Protein AF-A0A2T1C1T8-F1 (afdb_monomer_lite)

InterPro domains:
  IPR038136 CofD-like domain superfamily [G3DSA:3.40.50.10680] (1-75)
  IPR038136 CofD-like domain superfamily [SSF142338] (2-66)

Radius of gyration: 14.69 Å; chains: 1; bounding box: 26×29×43 Å

Foldseek 3Di:
DDEDEDDAQDPLLQVVLVVVVHHPDDDDPVVCVVVVDDYQYFPQWDADPVNSDIDGNVVRVVVSVVVVVVVVVVVD

Secondary structure (DSSP, 8-state):
-EEE--SPPPHHHHHHHHHTT--PPP--HHHHHHTTPPEEE---EEE-TTT--EEE-HHHHHHHHHHHHHHHTT--

pLDDT: mean 94.03, std 7.74, range [51.91, 98.19]

Structure (mmCIF, N/CA/C/O backbone):
data_AF-A0A2T1C1T8-F1
#
_entry.id   AF-A0A2T1C1T8-F1
#
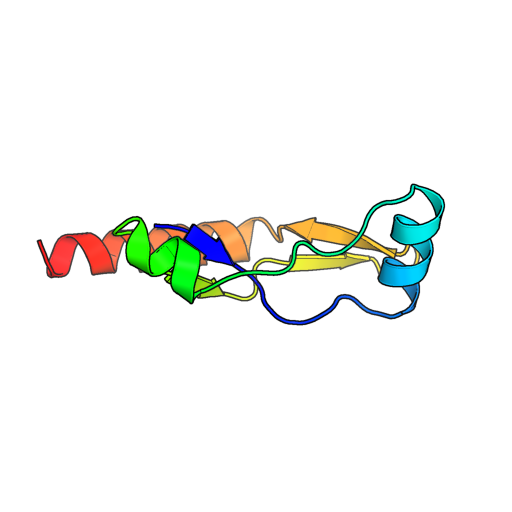loop_
_atom_site.group_PDB
_atom_site.id
_atom_site.type_symbol
_atom_site.label_atom_id
_atom_site.label_alt_id
_atom_site.label_comp_id
_atom_site.label_asym_id
_atom_site.label_entity_id
_atom_site.label_seq_id
_atom_site.pdbx_PDB_ins_code
_atom_site.Cartn_x
_atom_site.Cartn_y
_atom_site.Cartn_z
_atom_site.occupancy
_atom_site.B_iso_or_equiv
_atom_site.auth_seq_id
_atom_site.auth_comp_id
_atom_site.auth_asym_id
_atom_site.auth_atom_id
_atom_site.pdbx_PDB_model_num
ATOM 1 N N . ALA A 1 1 ? -11.689 3.503 8.865 1.00 91.38 1 ALA A N 1
ATOM 2 C CA . ALA A 1 1 ? -10.252 3.855 8.823 1.00 91.38 1 ALA A CA 1
ATOM 3 C C . ALA A 1 1 ? -9.750 3.665 7.398 1.00 91.38 1 ALA A C 1
ATOM 5 O O . ALA A 1 1 ? -10.471 3.054 6.620 1.00 91.38 1 ALA A O 1
ATOM 6 N N . VAL A 1 2 ? -8.568 4.177 7.061 1.00 95.75 2 VAL A N 1
ATOM 7 C CA . VAL A 1 2 ? -7.932 4.006 5.744 1.00 95.75 2 VAL A CA 1
ATOM 8 C C . VAL A 1 2 ? -6.591 3.305 5.941 1.00 95.75 2 VAL A C 1
ATOM 10 O O . VAL A 1 2 ? -5.770 3.784 6.723 1.00 95.75 2 VAL A O 1
ATOM 13 N N . LEU A 1 3 ? -6.391 2.164 5.279 1.00 96.19 3 LEU A N 1
ATOM 14 C CA . LEU A 1 3 ? -5.127 1.428 5.273 1.00 96.19 3 LEU A CA 1
ATOM 15 C C . LEU A 1 3 ? -4.264 1.918 4.112 1.00 96.19 3 LEU A C 1
ATOM 17 O O . LEU A 1 3 ? -4.740 1.961 2.982 1.00 96.19 3 LEU A O 1
ATOM 21 N N . VAL A 1 4 ? -3.012 2.274 4.389 1.00 96.44 4 VAL A N 1
ATOM 22 C CA . VAL A 1 4 ? -2.089 2.807 3.384 1.00 96.44 4 VAL A CA 1
ATOM 23 C C . VAL A 1 4 ? -0.693 2.216 3.521 1.00 96.44 4 VAL A C 1
ATOM 25 O O . VAL A 1 4 ? -0.213 1.943 4.628 1.00 96.44 4 VAL A O 1
ATOM 28 N N . TYR A 1 5 ? -0.018 2.101 2.381 1.00 95.81 5 TYR A N 1
ATOM 29 C CA . TYR A 1 5 ? 1.417 1.882 2.289 1.00 95.81 5 TYR A CA 1
ATOM 30 C C . TYR A 1 5 ? 2.057 3.096 1.615 1.00 95.81 5 TYR A C 1
ATOM 32 O O . TYR A 1 5 ? 1.629 3.498 0.541 1.00 95.81 5 TYR A O 1
ATOM 40 N N . THR A 1 6 ? 3.046 3.715 2.263 1.00 91.38 6 THR A N 1
ATOM 41 C CA . THR A 1 6 ? 3.600 5.014 1.832 1.00 91.38 6 THR A CA 1
ATOM 42 C C . THR A 1 6 ? 4.981 4.915 1.191 1.00 91.38 6 THR A C 1
ATOM 44 O O . THR A 1 6 ? 5.552 5.939 0.827 1.00 91.38 6 THR A O 1
ATOM 47 N N . LYS A 1 7 ? 5.558 3.714 1.083 1.00 93.50 7 LYS A N 1
ATOM 48 C CA . LYS A 1 7 ? 6.829 3.534 0.376 1.00 93.50 7 LYS A CA 1
ATOM 49 C C . LYS A 1 7 ? 6.542 3.395 -1.116 1.00 93.50 7 LYS A C 1
ATOM 51 O O . LYS A 1 7 ? 5.618 2.680 -1.498 1.00 93.50 7 LYS A O 1
ATOM 56 N N . LEU A 1 8 ? 7.352 4.055 -1.937 1.00 93.94 8 LEU A N 1
ATOM 57 C CA . LEU A 1 8 ? 7.285 3.903 -3.386 1.00 93.94 8 LEU A CA 1
ATOM 58 C C . LEU A 1 8 ? 7.638 2.460 -3.805 1.00 93.94 8 LEU A C 1
ATOM 60 O O . LEU A 1 8 ? 8.533 1.865 -3.188 1.00 93.94 8 LEU A O 1
ATOM 64 N N . PRO A 1 9 ? 6.968 1.911 -4.839 1.00 95.62 9 PRO A N 1
ATOM 65 C CA . PRO A 1 9 ? 7.405 0.691 -5.521 1.00 95.62 9 PRO A CA 1
ATOM 66 C C . PRO A 1 9 ? 8.810 0.835 -6.118 1.00 95.62 9 PRO A C 1
ATOM 68 O O . PRO A 1 9 ? 9.340 1.949 -6.211 1.00 95.62 9 PRO A O 1
ATOM 71 N N . SER A 1 10 ? 9.422 -0.272 -6.548 1.00 96.62 10 SER A N 1
ATOM 72 C CA . SER A 1 10 ? 10.715 -0.193 -7.235 1.00 96.62 10 SER A CA 1
ATOM 73 C C . SER A 1 10 ? 10.617 0.555 -8.576 1.00 96.62 10 SER A C 1
ATOM 75 O O . SER A 1 10 ? 9.526 0.685 -9.144 1.00 96.62 10 SER A O 1
ATOM 77 N N . PRO A 1 11 ? 11.756 1.010 -9.136 1.00 96.50 11 PRO A N 1
ATOM 78 C CA . PRO A 1 11 ? 11.794 1.612 -10.467 1.00 96.50 11 PRO A CA 1
ATOM 79 C C . PRO A 1 11 ? 11.159 0.739 -11.557 1.00 96.50 11 PRO A C 1
ATOM 81 O O . PRO A 1 11 ? 10.463 1.273 -12.416 1.00 96.50 11 PRO A O 1
ATOM 84 N N . THR A 1 12 ? 11.332 -0.587 -11.494 1.00 97.12 12 THR A N 1
ATOM 85 C CA . THR A 1 12 ? 10.744 -1.532 -12.458 1.00 97.12 12 THR A CA 1
ATOM 86 C C . THR A 1 12 ? 9.220 -1.474 -12.424 1.00 97.12 12 THR A C 1
ATOM 88 O O . THR A 1 12 ? 8.579 -1.317 -13.463 1.00 97.12 12 THR A O 1
ATOM 91 N N . SER A 1 13 ? 8.625 -1.527 -11.230 1.00 97.81 13 SER A N 1
ATOM 92 C CA . SER A 1 13 ? 7.177 -1.378 -11.076 1.00 97.81 13 SER A CA 1
ATOM 93 C C . SER A 1 13 ? 6.692 0.003 -11.492 1.00 97.81 13 SER A C 1
ATOM 95 O O . SER A 1 13 ? 5.695 0.112 -12.200 1.00 97.81 13 SER A O 1
ATOM 97 N N . LEU A 1 14 ? 7.396 1.068 -11.106 1.00 97.62 14 LEU A N 1
ATOM 98 C CA . LEU A 1 14 ? 7.029 2.428 -11.505 1.00 97.62 14 LEU A CA 1
ATOM 99 C C . LEU A 1 14 ? 7.008 2.582 -13.031 1.00 97.62 14 LEU A C 1
ATOM 101 O O . LEU A 1 14 ? 6.053 3.136 -13.571 1.00 97.62 14 LEU A O 1
ATOM 105 N N . GLN A 1 15 ? 8.020 2.056 -13.723 1.00 97.31 15 GLN A N 1
ATOM 106 C CA . GLN A 1 15 ? 8.093 2.095 -15.179 1.00 97.31 15 GLN A CA 1
ATOM 107 C C . GLN A 1 15 ? 6.967 1.285 -15.826 1.00 97.31 15 GLN A C 1
ATOM 109 O O . GLN A 1 15 ? 6.340 1.780 -16.760 1.00 97.31 15 GLN A O 1
ATOM 114 N N . ARG A 1 16 ? 6.673 0.080 -15.317 1.00 97.50 16 ARG A N 1
ATOM 115 C CA . ARG A 1 16 ? 5.571 -0.759 -15.811 1.00 97.50 16 ARG A CA 1
ATOM 116 C C . ARG A 1 16 ? 4.239 -0.017 -15.758 1.00 97.50 16 ARG A C 1
ATOM 118 O O . ARG A 1 16 ? 3.580 0.131 -16.778 1.00 97.50 16 ARG A O 1
ATOM 125 N N . TYR A 1 17 ? 3.845 0.466 -14.581 1.00 98.00 17 TYR A N 1
ATOM 126 C CA . TYR A 1 17 ? 2.538 1.107 -14.421 1.00 98.00 17 TYR A CA 1
ATOM 127 C C . TYR A 1 17 ? 2.450 2.434 -15.192 1.00 98.00 17 TYR A C 1
ATOM 129 O O . TYR A 1 17 ? 1.383 2.763 -15.705 1.00 98.00 17 TYR A O 1
ATOM 137 N N . ALA A 1 18 ? 3.565 3.153 -15.367 1.00 97.88 18 ALA A N 1
ATOM 138 C CA . ALA A 1 18 ? 3.594 4.361 -16.190 1.00 97.88 18 ALA A CA 1
ATOM 139 C C . ALA A 1 18 ? 3.282 4.094 -17.676 1.00 97.88 18 ALA A C 1
ATOM 141 O O . ALA A 1 18 ? 2.704 4.963 -18.326 1.00 97.88 18 ALA A O 1
ATOM 142 N N . GLN A 1 19 ? 3.598 2.905 -18.212 1.00 97.94 19 GLN A N 1
ATOM 143 C CA . GLN A 1 19 ? 3.223 2.521 -19.586 1.00 97.94 19 GLN A CA 1
ATOM 144 C C . GLN A 1 19 ? 1.702 2.452 -19.777 1.00 97.94 19 GLN A C 1
ATOM 146 O O . GLN A 1 19 ? 1.208 2.654 -20.882 1.00 97.94 19 GLN A O 1
ATOM 151 N N . GLU A 1 20 ? 0.967 2.213 -18.692 1.00 97.69 20 GLU A N 1
ATOM 152 C CA . GLU A 1 20 ? -0.495 2.157 -18.657 1.00 97.69 20 GLU A CA 1
ATOM 153 C C . GLU A 1 20 ? -1.110 3.449 -18.081 1.00 97.69 20 GLU A C 1
ATOM 155 O O . GLU A 1 20 ? -2.272 3.461 -17.680 1.00 97.69 20 GLU A O 1
ATOM 160 N N . ASN A 1 21 ? -0.340 4.547 -18.012 1.00 97.50 21 ASN A N 1
ATOM 161 C CA . ASN A 1 21 ? -0.743 5.818 -17.391 1.00 97.50 21 ASN A CA 1
ATOM 162 C C . ASN A 1 21 ? -1.251 5.653 -15.939 1.00 97.50 21 ASN A C 1
ATOM 164 O O . ASN A 1 21 ? -2.153 6.357 -15.481 1.00 97.50 21 ASN A O 1
ATOM 168 N N . SER A 1 22 ? -0.681 4.688 -15.216 1.00 97.62 22 SER A N 1
ATOM 169 C CA . SER A 1 22 ? -0.994 4.389 -13.824 1.00 97.62 22 SER A CA 1
ATOM 170 C C . SER A 1 22 ? 0.175 4.771 -12.921 1.00 97.62 22 SER A C 1
ATOM 172 O O . SER A 1 22 ? 1.339 4.482 -13.197 1.00 97.62 22 SER A O 1
ATOM 174 N N . HIS A 1 23 ? -0.137 5.387 -11.784 1.00 96.00 23 HIS A N 1
ATOM 175 C CA . HIS A 1 23 ? 0.857 5.884 -10.835 1.00 96.00 23 HIS A CA 1
ATOM 176 C C . HIS A 1 23 ? 0.481 5.513 -9.397 1.00 96.00 23 HIS A C 1
ATOM 178 O O . HIS A 1 23 ? -0.701 5.300 -9.109 1.00 96.00 23 HIS A O 1
ATOM 184 N N . PRO A 1 24 ? 1.456 5.440 -8.469 1.00 95.69 24 PRO A N 1
ATOM 185 C CA . PRO A 1 24 ? 1.151 5.276 -7.055 1.00 95.69 24 PRO A CA 1
ATOM 186 C C . PRO A 1 24 ? 0.194 6.366 -6.570 1.00 95.69 24 PRO A C 1
ATOM 188 O O . PRO A 1 24 ? 0.393 7.551 -6.839 1.00 95.69 24 PRO A O 1
ATOM 191 N N . VAL A 1 25 ? -0.828 5.966 -5.817 1.00 94.50 25 VAL A N 1
ATOM 192 C CA . VAL A 1 25 ? -1.775 6.913 -5.227 1.00 94.50 25 VAL A CA 1
ATOM 193 C C . VAL A 1 25 ? -1.056 7.728 -4.156 1.00 94.50 25 VAL A C 1
ATOM 195 O O . VAL A 1 25 ? -0.592 7.182 -3.152 1.00 94.50 25 VAL A O 1
ATOM 198 N N . PHE A 1 26 ? -0.977 9.044 -4.355 1.00 92.06 26 PHE A N 1
ATOM 199 C CA . PHE A 1 26 ? -0.466 9.954 -3.338 1.00 92.06 26 PHE A CA 1
ATOM 200 C C . PHE A 1 26 ? -1.457 10.043 -2.176 1.00 92.06 26 PHE A C 1
ATOM 202 O O . PHE A 1 26 ? -2.645 10.305 -2.367 1.00 92.06 26 PHE A O 1
ATOM 209 N N . PHE A 1 27 ? -0.969 9.810 -0.960 1.00 94.44 27 PHE A N 1
ATOM 210 C CA . PHE A 1 27 ? -1.806 9.827 0.230 1.00 94.44 27 PHE A CA 1
ATOM 211 C C . PHE A 1 27 ? -1.761 11.187 0.930 1.00 94.44 27 PHE A C 1
ATOM 213 O O . PHE A 1 27 ? -0.753 11.542 1.543 1.00 94.44 27 PHE A O 1
ATOM 220 N N . ASP A 1 28 ? -2.888 11.896 0.912 1.00 95.12 28 ASP A N 1
ATOM 221 C CA . ASP A 1 28 ? -3.093 13.117 1.688 1.00 95.12 28 ASP A CA 1
ATOM 222 C C . ASP A 1 28 ? -3.620 12.787 3.096 1.00 95.12 28 ASP A C 1
ATOM 224 O O . ASP A 1 28 ? -4.806 12.512 3.316 1.00 95.12 28 ASP A O 1
ATOM 228 N N . GLN A 1 29 ? -2.714 12.811 4.077 1.00 94.19 29 GLN A N 1
ATOM 229 C CA . GLN A 1 29 ? -3.071 12.570 5.473 1.00 94.19 29 GLN A CA 1
ATOM 230 C C . GLN A 1 29 ? -4.002 13.651 6.033 1.00 94.19 29 GLN A C 1
ATOM 232 O O . GLN A 1 29 ? -4.864 13.331 6.859 1.00 94.19 29 GLN A O 1
ATOM 237 N N . GLU A 1 30 ? -3.815 14.911 5.648 1.00 95.94 30 GLU A N 1
ATOM 238 C CA . GLU A 1 30 ? -4.579 16.024 6.202 1.00 95.94 30 GLU A CA 1
ATOM 239 C C . GLU A 1 30 ? -6.037 15.923 5.756 1.00 95.94 30 GLU A C 1
ATOM 241 O O . GLU A 1 30 ? -6.939 15.917 6.600 1.00 95.94 30 GLU A O 1
ATOM 246 N N . ALA A 1 31 ? -6.268 15.734 4.454 1.00 96.81 31 ALA A N 1
ATOM 247 C CA . ALA A 1 31 ? -7.604 15.553 3.898 1.00 96.81 31 ALA A CA 1
ATOM 248 C C . ALA A 1 31 ? -8.333 14.362 4.540 1.00 96.81 31 ALA A C 1
ATOM 250 O O . ALA A 1 31 ? -9.482 14.480 4.967 1.00 96.81 31 ALA A O 1
ATOM 251 N N . VAL A 1 32 ? -7.656 13.220 4.695 1.00 96.38 32 VAL A N 1
ATOM 252 C CA . VAL A 1 32 ? -8.250 12.014 5.301 1.00 96.38 32 VAL A CA 1
ATOM 253 C C . VAL A 1 32 ? -8.573 12.220 6.784 1.00 96.38 32 VAL A C 1
ATOM 255 O O . VAL A 1 32 ? -9.604 11.741 7.265 1.00 96.38 32 VAL A O 1
ATOM 258 N N . THR A 1 33 ? -7.731 12.961 7.506 1.00 94.56 33 THR A N 1
ATOM 259 C CA . THR A 1 33 ? -7.971 13.284 8.920 1.00 94.56 33 THR A CA 1
ATOM 260 C C . THR A 1 33 ? -9.166 14.226 9.077 1.00 94.56 33 THR A C 1
ATOM 262 O O . THR A 1 33 ? -10.004 13.988 9.947 1.00 94.56 33 THR A O 1
ATOM 265 N N . LYS A 1 34 ? -9.313 15.231 8.199 1.00 97.50 34 LYS A N 1
ATOM 266 C CA . LYS A 1 34 ? -10.475 16.144 8.170 1.00 97.50 34 LYS A CA 1
ATOM 267 C C . LYS A 1 34 ? -11.802 15.414 7.932 1.00 97.50 34 LYS A C 1
ATOM 269 O O . LYS A 1 34 ? -12.830 15.841 8.442 1.00 97.50 34 LYS A O 1
ATOM 274 N N . LEU A 1 35 ? -11.779 14.271 7.242 1.00 97.00 35 LEU A N 1
ATOM 275 C CA . LEU A 1 35 ? -12.941 13.386 7.071 1.00 97.00 35 LEU A CA 1
ATOM 276 C C . LEU A 1 35 ? -13.259 12.523 8.314 1.00 97.00 35 LEU A C 1
ATOM 278 O O . LEU A 1 35 ? -14.062 11.590 8.232 1.00 97.00 35 LEU A O 1
ATOM 282 N N . GLY A 1 36 ? -12.596 12.760 9.451 1.00 96.00 36 GLY A N 1
ATOM 283 C CA . GLY A 1 36 ? -12.787 11.993 10.686 1.00 96.00 36 GLY A CA 1
ATOM 284 C C . GLY A 1 36 ? -12.310 10.541 10.580 1.00 96.00 36 GLY A C 1
ATOM 285 O O . GLY A 1 36 ? -12.768 9.667 11.322 1.00 96.00 36 GLY A O 1
ATOM 286 N N . ARG A 1 37 ? -11.420 10.228 9.627 1.00 94.50 37 ARG A N 1
ATOM 287 C CA . ARG A 1 37 ? -10.936 8.861 9.404 1.00 94.50 37 ARG A CA 1
ATOM 288 C C . ARG A 1 37 ? -9.565 8.655 10.034 1.00 94.50 37 ARG A C 1
ATOM 290 O O . ARG A 1 37 ? -8.632 9.423 9.844 1.00 94.50 37 ARG A O 1
ATOM 297 N N . ARG A 1 38 ? -9.422 7.532 10.738 1.00 92.56 38 ARG A N 1
ATOM 298 C CA . ARG A 1 38 ? -8.126 7.067 11.253 1.00 92.56 38 ARG A CA 1
ATOM 299 C C . ARG A 1 38 ? -7.274 6.499 10.121 1.00 92.56 38 ARG A C 1
ATOM 301 O O . ARG A 1 38 ? -7.797 5.753 9.292 1.00 92.56 38 ARG A O 1
ATOM 308 N N . VAL A 1 39 ? -5.975 6.781 10.153 1.00 94.25 39 VAL A N 1
ATOM 309 C CA . VAL A 1 39 ? -4.984 6.267 9.198 1.00 94.25 39 VAL A CA 1
ATOM 310 C C . VAL A 1 39 ? -4.269 5.056 9.791 1.00 94.25 39 VAL A C 1
ATOM 312 O O . VAL A 1 39 ? -3.764 5.111 10.912 1.00 94.25 39 VAL A O 1
ATOM 315 N N . VAL A 1 40 ? -4.211 3.964 9.035 1.00 94.62 40 VAL A N 1
ATOM 316 C CA . VAL A 1 40 ? -3.498 2.732 9.385 1.00 94.62 40 VAL A CA 1
ATOM 317 C C . VAL A 1 40 ? -2.357 2.564 8.396 1.00 94.62 40 VAL A C 1
ATOM 319 O O . VAL A 1 40 ? -2.588 2.399 7.205 1.00 94.62 40 VAL A O 1
ATOM 322 N N . ARG A 1 41 ? -1.118 2.617 8.879 1.00 95.12 41 ARG A N 1
ATOM 323 C CA . ARG A 1 41 ? 0.073 2.407 8.049 1.00 95.12 41 ARG A CA 1
ATOM 324 C C . ARG A 1 41 ? 0.577 0.988 8.233 1.00 95.12 41 ARG A C 1
ATOM 326 O O . ARG A 1 41 ? 0.894 0.602 9.357 1.00 95.12 41 ARG A O 1
ATOM 333 N N . ALA A 1 42 ? 0.664 0.227 7.150 1.00 96.38 42 ALA A N 1
ATOM 334 C CA . ALA A 1 42 ? 1.235 -1.113 7.178 1.00 96.38 42 ALA A CA 1
ATOM 335 C C . ALA A 1 42 ? 1.835 -1.476 5.819 1.00 96.38 42 ALA A C 1
ATOM 337 O O . ALA A 1 42 ? 1.312 -1.091 4.776 1.00 96.38 42 ALA A O 1
ATOM 338 N N . ASN A 1 43 ? 2.922 -2.249 5.835 1.00 96.06 43 ASN A N 1
ATOM 339 C CA . ASN A 1 43 ? 3.414 -2.879 4.619 1.00 96.06 43 ASN A CA 1
ATOM 340 C C . ASN A 1 43 ? 2.559 -4.104 4.298 1.00 96.06 43 ASN A C 1
ATOM 342 O O . ASN A 1 43 ? 2.761 -5.178 4.866 1.00 96.06 43 ASN A O 1
ATOM 346 N N . VAL A 1 44 ? 1.611 -3.916 3.390 1.00 97.31 44 VAL A N 1
ATOM 347 C CA . VAL A 1 44 ? 0.717 -4.967 2.897 1.00 97.31 44 VAL A CA 1
ATOM 348 C C . VAL A 1 44 ? 0.965 -5.282 1.430 1.00 97.31 44 VAL A C 1
ATOM 350 O O . VAL A 1 44 ? 0.157 -5.978 0.834 1.00 97.31 44 VAL A O 1
ATOM 353 N N . MET A 1 45 ? 2.061 -4.785 0.855 1.00 97.25 45 MET A N 1
ATOM 354 C CA . MET A 1 45 ? 2.370 -4.965 -0.558 1.00 97.25 45 MET A CA 1
ATOM 355 C C . MET A 1 45 ? 3.326 -6.141 -0.769 1.00 97.25 45 MET A C 1
ATOM 357 O O . MET A 1 45 ? 4.152 -6.468 0.093 1.00 97.25 45 MET A O 1
ATOM 361 N N . ASP A 1 46 ? 3.194 -6.749 -1.936 1.00 97.12 46 ASP A N 1
ATOM 362 C CA . ASP A 1 46 ? 4.121 -7.676 -2.557 1.00 97.12 46 ASP A CA 1
ATOM 363 C C . ASP A 1 46 ? 4.433 -7.163 -3.964 1.00 97.12 46 ASP A C 1
ATOM 365 O O . ASP A 1 46 ? 3.556 -6.629 -4.650 1.00 97.12 46 ASP A O 1
ATOM 369 N N . GLU A 1 47 ? 5.689 -7.298 -4.362 1.00 96.75 47 GLU A N 1
ATOM 370 C CA . GLU A 1 47 ? 6.190 -6.802 -5.636 1.00 96.75 47 GLU A CA 1
ATOM 371 C C . GLU A 1 47 ? 6.920 -7.933 -6.344 1.00 96.75 47 GLU A C 1
ATOM 373 O O . GLU A 1 47 ? 7.890 -8.493 -5.825 1.00 96.75 47 GLU A O 1
ATOM 378 N N .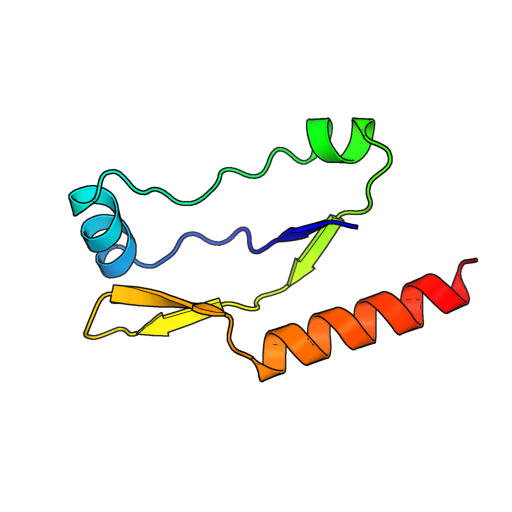 ASP A 1 48 ? 6.437 -8.271 -7.533 1.00 96.88 48 ASP A N 1
ATOM 379 C CA . ASP A 1 48 ? 7.103 -9.217 -8.406 1.00 96.88 48 ASP A CA 1
ATOM 380 C C . ASP A 1 48 ? 8.280 -8.509 -9.084 1.00 96.88 48 ASP A C 1
ATOM 382 O O . ASP A 1 48 ? 8.103 -7.595 -9.889 1.00 96.88 48 ASP A O 1
ATOM 386 N N . LYS A 1 49 ? 9.495 -8.930 -8.733 1.00 93.12 49 LYS A N 1
ATOM 387 C CA . LYS A 1 49 ? 10.734 -8.307 -9.212 1.00 93.12 49 LYS A CA 1
ATOM 388 C C . LYS A 1 49 ? 11.007 -8.56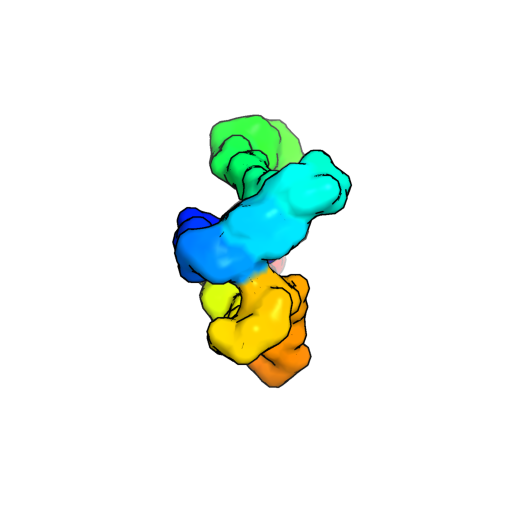0 -10.691 1.00 93.12 49 LYS A C 1
ATOM 390 O O . LYS A 1 49 ? 11.765 -7.799 -11.284 1.00 93.12 49 LYS A O 1
ATOM 395 N N . GLU A 1 50 ? 10.443 -9.622 -11.259 1.00 95.06 50 GLU A N 1
ATOM 396 C CA . GLU A 1 50 ? 10.654 -9.989 -12.658 1.00 95.06 50 GLU A CA 1
ATOM 397 C C . GLU A 1 50 ? 9.652 -9.263 -13.549 1.00 95.06 50 GLU A C 1
ATOM 399 O O . GLU A 1 50 ? 10.025 -8.665 -14.557 1.00 95.06 50 GLU A O 1
ATOM 404 N N . THR A 1 51 ? 8.376 -9.269 -13.159 1.00 96.56 51 THR A N 1
ATOM 405 C CA . THR A 1 51 ? 7.311 -8.685 -13.983 1.00 96.56 51 THR A CA 1
ATOM 406 C C . THR A 1 51 ? 7.039 -7.217 -13.667 1.00 96.56 51 THR A C 1
ATOM 408 O O . THR A 1 51 ? 6.503 -6.504 -14.515 1.00 96.56 51 THR A O 1
ATOM 411 N N . GLY A 1 52 ? 7.389 -6.740 -12.470 1.00 96.81 52 GLY A N 1
ATOM 412 C CA . GLY A 1 52 ? 7.073 -5.396 -11.984 1.00 96.81 52 GLY A CA 1
ATOM 413 C C . GLY A 1 52 ? 5.629 -5.234 -11.496 1.00 96.81 52 GLY A C 1
ATOM 414 O O . GLY A 1 52 ? 5.192 -4.102 -11.270 1.00 96.81 52 GLY A O 1
ATOM 415 N N . TYR A 1 53 ? 4.860 -6.316 -11.340 1.00 98.00 53 TYR A N 1
ATOM 416 C CA . TYR A 1 53 ? 3.510 -6.237 -10.779 1.00 98.00 53 TYR A CA 1
ATOM 417 C C . TYR A 1 53 ? 3.527 -5.968 -9.274 1.00 98.00 53 TYR A C 1
ATOM 419 O O . TYR A 1 53 ? 4.291 -6.572 -8.522 1.00 98.00 53 TYR A O 1
ATOM 427 N N . VAL A 1 54 ? 2.614 -5.103 -8.830 1.00 97.50 54 VAL A N 1
ATOM 428 C CA . VAL A 1 54 ? 2.425 -4.764 -7.419 1.00 97.50 54 VAL A CA 1
ATOM 429 C C . VAL A 1 54 ? 1.043 -5.233 -6.981 1.00 97.50 54 VAL A C 1
ATOM 431 O O . VAL A 1 54 ? 0.031 -4.899 -7.595 1.00 97.50 54 VAL A O 1
ATOM 434 N N . ARG A 1 55 ? 0.986 -6.003 -5.896 1.00 97.12 55 ARG A N 1
ATOM 435 C CA . ARG A 1 55 ? -0.258 -6.546 -5.335 1.00 97.12 55 ARG A CA 1
ATOM 436 C C . ARG A 1 55 ? -0.234 -6.500 -3.821 1.00 97.12 55 ARG A C 1
ATOM 438 O O . ARG A 1 55 ? 0.802 -6.261 -3.210 1.00 97.12 55 ARG A O 1
ATOM 445 N N . HIS A 1 56 ? -1.375 -6.747 -3.196 1.00 98.00 56 HIS A N 1
ATOM 446 C CA . HIS A 1 56 ? -1.380 -6.983 -1.761 1.00 98.00 56 HIS A CA 1
ATOM 447 C C . HIS A 1 56 ? -0.799 -8.365 -1.446 1.00 98.00 56 HIS A C 1
ATOM 449 O O . HIS A 1 56 ? -1.152 -9.350 -2.091 1.00 98.00 56 HIS A O 1
ATOM 455 N N . HIS A 1 57 ? 0.030 -8.448 -0.408 1.00 98.12 57 HIS A N 1
ATOM 456 C CA . HIS A 1 57 ? 0.365 -9.714 0.224 1.00 98.12 57 HIS A CA 1
ATOM 457 C C . HIS A 1 57 ? -0.808 -10.128 1.130 1.00 98.12 57 HIS A C 1
ATOM 459 O O . HIS A 1 57 ? -1.045 -9.463 2.147 1.00 98.12 57 HIS A O 1
ATOM 465 N N . PRO A 1 58 ? -1.527 -11.224 0.826 1.00 97.69 58 PRO A N 1
ATOM 466 C CA . PRO A 1 58 ? -2.794 -11.553 1.481 1.00 97.69 58 PRO A CA 1
ATOM 467 C C . PRO A 1 58 ? -2.651 -11.728 2.996 1.00 97.69 58 PRO A C 1
ATOM 469 O O . PRO A 1 58 ? -3.419 -11.148 3.759 1.00 97.69 58 PRO A O 1
ATOM 472 N N . GLU A 1 59 ? -1.615 -12.435 3.454 1.00 98.19 59 GLU A N 1
ATOM 473 C CA . GLU A 1 59 ? -1.394 -12.633 4.891 1.00 98.19 59 GLU A CA 1
ATOM 474 C C . GLU A 1 59 ? -1.077 -11.328 5.630 1.00 98.19 59 GLU A C 1
ATOM 476 O O . GLU A 1 59 ? -1.675 -11.044 6.664 1.00 98.19 59 GLU A O 1
ATOM 481 N N . ARG A 1 60 ? -0.174 -10.489 5.099 1.00 97.88 60 ARG A N 1
ATOM 482 C CA . ARG A 1 60 ? 0.161 -9.196 5.722 1.00 97.88 60 ARG A CA 1
ATOM 483 C C . ARG A 1 60 ? -1.062 -8.289 5.794 1.00 97.88 60 ARG A C 1
ATOM 485 O O . ARG A 1 60 ? -1.247 -7.604 6.800 1.00 97.88 60 ARG A O 1
ATOM 492 N N . LEU A 1 61 ? -1.897 -8.304 4.754 1.00 97.88 61 LEU A N 1
ATOM 493 C CA . LEU A 1 61 ? -3.162 -7.580 4.737 1.00 97.88 61 LEU A CA 1
ATOM 494 C C . LEU A 1 61 ? -4.106 -8.092 5.831 1.00 97.88 61 LEU A C 1
ATOM 496 O O . LEU A 1 61 ? -4.584 -7.291 6.634 1.00 97.88 61 LEU A O 1
ATOM 500 N N . ALA A 1 62 ? -4.317 -9.407 5.926 1.00 97.56 62 ALA A N 1
ATOM 501 C CA . ALA A 1 62 ? -5.154 -10.010 6.963 1.00 97.56 62 ALA A CA 1
ATOM 502 C C . ALA A 1 62 ? -4.663 -9.652 8.377 1.00 97.56 62 ALA A C 1
ATOM 504 O O . ALA A 1 62 ? -5.441 -9.180 9.209 1.00 97.56 62 ALA A O 1
ATOM 505 N N . TRP A 1 63 ? -3.358 -9.774 8.632 1.00 97.06 63 TRP A N 1
ATOM 506 C CA . TRP A 1 63 ? -2.746 -9.396 9.906 1.00 97.06 63 TRP A CA 1
ATOM 507 C C . TRP A 1 63 ? -2.928 -7.912 10.238 1.00 97.06 63 TRP A C 1
ATOM 509 O O . TRP A 1 63 ? -3.227 -7.569 11.386 1.00 97.06 63 TRP A O 1
ATOM 519 N N . ALA A 1 64 ? -2.777 -7.021 9.254 1.00 96.62 64 ALA A N 1
ATOM 520 C CA . ALA A 1 64 ? -2.995 -5.590 9.444 1.00 96.62 64 ALA A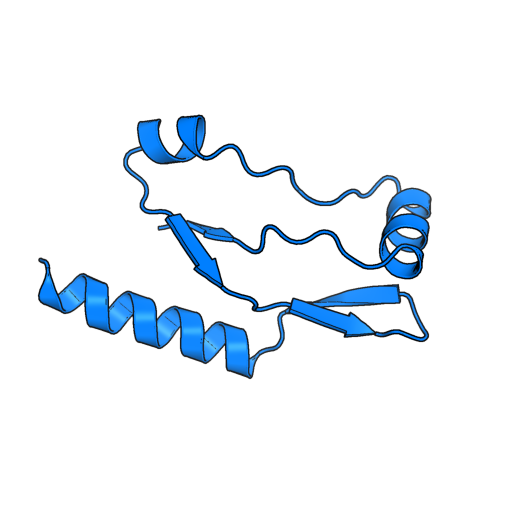 CA 1
ATOM 521 C C . ALA A 1 64 ? -4.453 -5.281 9.824 1.00 96.62 64 ALA A C 1
ATOM 523 O O . ALA A 1 64 ? -4.691 -4.498 10.749 1.00 96.62 64 ALA A O 1
ATOM 524 N N . LEU A 1 65 ? -5.414 -5.929 9.157 1.00 95.44 65 LEU A N 1
ATOM 525 C CA . LEU A 1 65 ? -6.844 -5.766 9.421 1.00 95.44 65 LEU A CA 1
ATOM 526 C C . LEU A 1 65 ? -7.228 -6.275 10.814 1.00 95.44 65 LEU A C 1
ATOM 528 O O . LEU A 1 65 ? -7.832 -5.525 11.584 1.00 95.44 65 LEU A O 1
ATOM 532 N N . LEU A 1 66 ? -6.819 -7.496 11.173 1.00 95.81 66 LEU A N 1
ATOM 533 C CA . LEU A 1 66 ? -7.099 -8.086 12.486 1.00 95.81 66 LEU A CA 1
ATOM 534 C C . LEU A 1 66 ? -6.503 -7.238 13.613 1.00 95.81 66 LEU A C 1
ATOM 536 O O . LEU A 1 66 ? -7.207 -6.853 14.546 1.00 95.81 66 LEU A O 1
ATOM 540 N N . ARG A 1 67 ? -5.224 -6.856 13.498 1.00 93.56 67 ARG A N 1
ATOM 541 C CA . ARG A 1 67 ? -4.547 -6.029 14.507 1.00 93.56 67 ARG A CA 1
ATOM 542 C C . ARG A 1 67 ? -5.215 -4.668 14.681 1.00 93.56 67 ARG A C 1
ATOM 544 O O . ARG A 1 67 ? -5.303 -4.172 15.806 1.00 93.56 67 ARG A O 1
ATOM 551 N N . TRP A 1 68 ? -5.642 -4.037 13.587 1.00 93.81 68 TRP A N 1
ATOM 552 C CA . TRP A 1 68 ? -6.352 -2.764 13.659 1.00 93.81 68 TRP A CA 1
ATOM 553 C C . TRP A 1 68 ? -7.722 -2.927 14.324 1.00 93.81 68 TRP A C 1
ATOM 555 O O . TRP A 1 68 ? -8.025 -2.173 15.251 1.00 93.81 68 TRP A O 1
ATOM 565 N N . TYR A 1 69 ? -8.505 -3.927 13.915 1.00 91.88 69 TYR A N 1
ATOM 566 C CA . TYR A 1 69 ? -9.839 -4.181 14.457 1.00 91.88 69 TYR A CA 1
ATOM 567 C C . TYR A 1 69 ? -9.800 -4.469 15.962 1.00 91.88 69 TYR A C 1
ATOM 569 O O . TYR A 1 69 ? -10.491 -3.807 16.736 1.00 91.88 69 TYR A O 1
ATOM 577 N N . SER A 1 70 ? -8.912 -5.364 16.410 1.00 91.62 70 SER A N 1
ATOM 578 C CA . SER A 1 70 ? -8.763 -5.689 17.83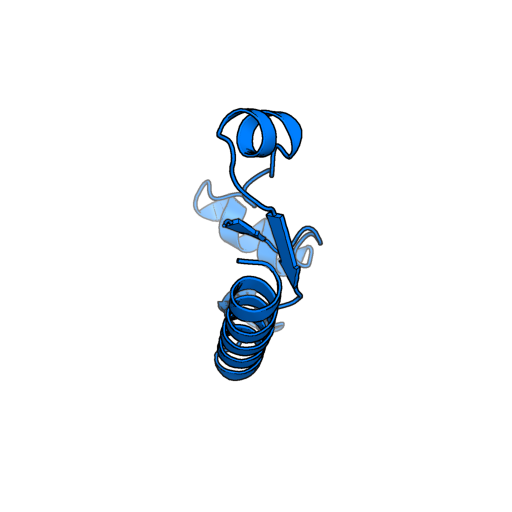5 1.00 91.62 70 SER A CA 1
ATOM 579 C C . SER A 1 70 ? -8.343 -4.489 18.685 1.00 91.62 70 SER A C 1
ATOM 581 O O . SER A 1 70 ? -8.682 -4.418 19.862 1.00 91.62 70 SER A O 1
ATOM 583 N N . ARG A 1 71 ? -7.591 -3.536 18.119 1.00 88.56 71 ARG A N 1
ATOM 584 C CA . ARG A 1 71 ? -7.233 -2.290 18.814 1.00 88.56 71 ARG A CA 1
ATOM 585 C C . ARG A 1 71 ? -8.391 -1.308 18.842 1.00 88.56 71 ARG A C 1
ATOM 587 O O . ARG A 1 71 ? -8.605 -0.687 19.873 1.00 88.56 71 ARG A O 1
ATOM 594 N N . ALA A 1 72 ? -9.119 -1.162 17.737 1.00 84.38 72 ALA A N 1
ATOM 595 C CA . ALA A 1 72 ? -10.283 -0.286 17.658 1.00 84.38 72 ALA A CA 1
ATOM 596 C C . ALA A 1 72 ? -11.350 -0.660 18.700 1.00 84.38 72 ALA A C 1
ATOM 598 O O . ALA A 1 72 ? -11.861 0.236 19.356 1.00 84.38 72 ALA A O 1
ATOM 599 N N . GLN A 1 73 ? -11.586 -1.959 18.915 1.00 76.00 73 GLN A N 1
ATOM 600 C CA . GLN A 1 73 ? -12.512 -2.478 19.932 1.00 76.00 73 GLN A CA 1
ATOM 601 C C . GLN A 1 73 ? -12.097 -2.172 21.381 1.00 76.00 73 GLN A C 1
ATOM 603 O O . GLN A 1 73 ? -12.941 -2.132 22.258 1.00 76.00 73 GLN A O 1
ATOM 608 N N . LYS A 1 74 ? -10.805 -1.956 21.659 1.00 69.31 74 LYS A N 1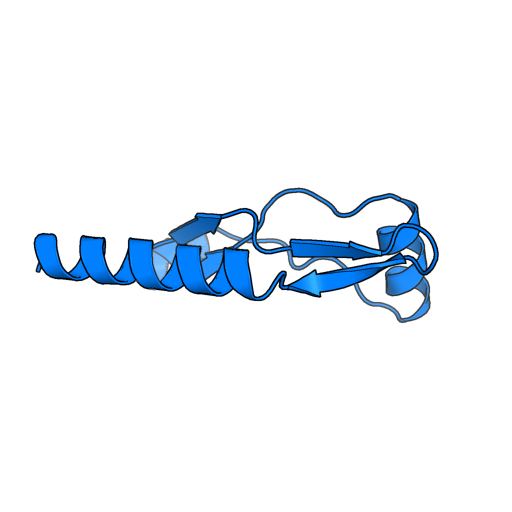
ATOM 609 C CA . LYS A 1 74 ? -10.316 -1.636 23.015 1.00 69.31 74 LYS A CA 1
ATOM 610 C C . LYS A 1 74 ? -10.398 -0.147 23.370 1.00 69.31 74 LYS A C 1
ATOM 612 O O . LYS A 1 74 ? -10.042 0.218 24.483 1.00 69.31 74 LYS A O 1
ATOM 617 N N . MET A 1 75 ? -10.752 0.713 22.417 1.00 59.03 75 MET A N 1
ATOM 618 C CA . MET A 1 75 ? -10.797 2.173 22.596 1.00 59.03 75 MET A CA 1
ATOM 619 C C . MET A 1 75 ? -12.179 2.763 22.279 1.00 59.03 75 MET A C 1
ATOM 621 O O . MET A 1 75 ? -12.294 3.984 22.184 1.00 59.03 75 MET A O 1
ATOM 625 N N . GLY A 1 76 ? -13.176 1.911 22.031 1.00 51.91 76 GLY A N 1
ATOM 626 C CA . GLY A 1 76 ? -14.594 2.269 21.991 1.00 51.91 76 GLY A CA 1
ATOM 627 C C . GLY A 1 76 ? -15.273 1.719 23.231 1.00 51.91 76 GLY A C 1
ATOM 628 O O . GLY A 1 76 ? -16.255 2.354 23.657 1.00 51.91 76 GLY A O 1
#

Sequence (76 aa):
AVLVYTKLPSPTSLQRYAQENSHPVFFDQEAVTKLGRRVVRANVMDEDKETGYVRHHPERLAWALLRWYSRAQKMG

Organism: NCBI:txid1296344